Protein AF-A0A7U5YEP7-F1 (afdb_monomer_lite)

Sequence (106 aa):
MTARTQSRTPKYEMTKRDIARSIAREREVLAVEAVARALIEKGIEPQLPLKEFAKRFRNGDLMSVQTDANRGLLPIAKSKKGCNRRVDMIAYITGGVMNFFSLQQG

Foldseek 3Di:
DDDDPDPPPDPPDQDPVNVVVVVVVVVLVVLLVVQVVVCVVVVHDQWAFLQVCCVPPVVRPSVVSVVCVVVVVFQWDDDDPPDGTIGRNSVVVSVVVVVVVVVVVD

Secondary structure (DSSP, 8-state):
---------------HHHHHHHHHHHHHHHHHHHHHHHHHHTT--SEEEHHHHHHHHSTT-HHHHHHHHHHT-S-B----TTS--EEEHHHHHHHHHHHHHHHTT-

Structure (mmCIF, N/CA/C/O backbone):
data_AF-A0A7U5YEP7-F1
#
_entry.id   AF-A0A7U5YEP7-F1
#
loop_
_atom_site.group_PDB
_atom_site.id
_atom_site.type_symbol
_atom_site.label_atom_id
_atom_site.label_alt_id
_atom_site.label_comp_id
_atom_site.label_asym_id
_atom_site.label_entity_id
_atom_site.label_seq_id
_atom_site.pdbx_PDB_ins_code
_atom_site.Cartn_x
_atom_site.Cartn_y
_atom_site.Cartn_z
_atom_site.occupancy
_atom_site.B_iso_or_equiv
_atom_site.auth_seq_id
_atom_site.auth_comp_id
_atom_site.auth_asym_id
_atom_site.auth_atom_id
_atom_site.pdbx_PDB_model_num
ATOM 1 N N . MET A 1 1 ? 51.852 -40.418 -7.620 1.00 36.94 1 MET A N 1
ATOM 2 C CA . MET A 1 1 ? 51.099 -39.401 -8.389 1.00 36.94 1 MET A CA 1
ATOM 3 C C . MET A 1 1 ? 49.801 -39.120 -7.651 1.00 36.94 1 MET A C 1
ATOM 5 O O . MET A 1 1 ? 48.943 -39.988 -7.607 1.00 36.94 1 MET A O 1
ATOM 9 N N . THR A 1 2 ? 49.683 -37.973 -6.985 1.00 42.72 2 THR A N 1
ATOM 10 C CA . THR A 1 2 ? 48.470 -37.575 -6.256 1.00 42.72 2 THR A CA 1
ATOM 11 C C . THR A 1 2 ? 47.601 -36.721 -7.174 1.00 42.72 2 THR A C 1
ATOM 13 O O . THR A 1 2 ? 47.954 -35.594 -7.517 1.00 42.72 2 THR A O 1
ATOM 16 N N . ALA A 1 3 ? 46.474 -37.276 -7.617 1.00 48.66 3 ALA A N 1
ATOM 17 C CA . ALA A 1 3 ? 45.476 -36.531 -8.370 1.00 48.66 3 ALA A CA 1
ATOM 18 C C . ALA A 1 3 ? 44.860 -35.464 -7.450 1.00 48.66 3 ALA A C 1
ATOM 20 O O . ALA A 1 3 ? 44.118 -35.779 -6.523 1.00 48.66 3 ALA A O 1
ATOM 21 N N . ARG A 1 4 ? 45.201 -34.191 -7.683 1.00 47.84 4 ARG A N 1
ATOM 22 C CA . ARG A 1 4 ? 44.493 -33.050 -7.094 1.00 47.84 4 ARG A CA 1
ATOM 23 C C . ARG A 1 4 ? 43.091 -33.013 -7.691 1.00 47.84 4 ARG A C 1
ATOM 25 O O . ARG A 1 4 ? 42.910 -32.568 -8.822 1.00 47.84 4 ARG A O 1
ATOM 32 N N . THR A 1 5 ? 42.105 -33.456 -6.925 1.00 53.47 5 THR A N 1
ATOM 33 C CA . THR A 1 5 ? 40.693 -33.228 -7.224 1.00 53.47 5 THR A CA 1
ATOM 34 C C . THR A 1 5 ? 40.438 -31.726 -7.125 1.00 53.47 5 THR A C 1
ATOM 36 O O . THR A 1 5 ? 40.264 -31.183 -6.037 1.00 53.47 5 THR A O 1
ATOM 39 N N . GLN A 1 6 ? 40.489 -31.019 -8.256 1.00 58.25 6 GLN A N 1
ATOM 40 C CA . GLN A 1 6 ? 39.981 -29.653 -8.332 1.00 58.25 6 GLN A CA 1
ATOM 41 C C . GLN A 1 6 ? 38.487 -29.715 -8.009 1.00 58.25 6 GLN A C 1
ATOM 43 O O . GLN A 1 6 ? 37.708 -30.282 -8.779 1.00 58.25 6 GLN A O 1
ATOM 48 N N . SER A 1 7 ? 38.079 -29.172 -6.860 1.00 54.72 7 SER A N 1
ATOM 49 C CA . SER A 1 7 ? 36.666 -28.948 -6.589 1.00 54.72 7 SER A CA 1
ATOM 50 C C . SER A 1 7 ? 36.174 -27.924 -7.610 1.00 54.72 7 SER A C 1
ATOM 52 O O . SER A 1 7 ? 36.489 -26.738 -7.554 1.00 54.72 7 SER A O 1
ATOM 54 N N . ARG A 1 8 ? 35.441 -28.401 -8.618 1.00 58.84 8 ARG A N 1
ATOM 55 C CA . ARG A 1 8 ? 34.649 -27.548 -9.500 1.00 58.84 8 ARG A CA 1
ATOM 56 C C . ARG A 1 8 ? 33.589 -26.878 -8.631 1.00 58.84 8 ARG A C 1
ATOM 58 O O . ARG A 1 8 ? 32.515 -27.434 -8.432 1.00 58.84 8 ARG A O 1
ATOM 65 N N . THR A 1 9 ? 33.873 -25.692 -8.106 1.00 60.72 9 THR A N 1
ATOM 66 C CA . THR A 1 9 ? 32.801 -24.748 -7.804 1.00 60.72 9 THR A CA 1
ATOM 67 C C . THR A 1 9 ? 32.116 -24.449 -9.140 1.00 60.72 9 THR A C 1
ATOM 69 O O . THR A 1 9 ? 32.784 -23.987 -10.070 1.00 60.72 9 THR A O 1
ATOM 72 N N . PRO A 1 10 ? 30.827 -24.783 -9.323 1.00 59.62 10 PRO A N 1
ATOM 73 C CA . PRO A 1 10 ? 30.144 -24.424 -10.553 1.00 59.62 10 PRO A CA 1
ATOM 74 C C . PRO A 1 10 ? 30.155 -22.895 -10.661 1.00 59.62 10 PRO A C 1
ATOM 76 O O . PRO A 1 10 ? 29.677 -22.202 -9.763 1.00 59.62 10 PRO A O 1
ATOM 79 N N . LYS A 1 11 ? 30.735 -22.358 -11.743 1.00 61.50 11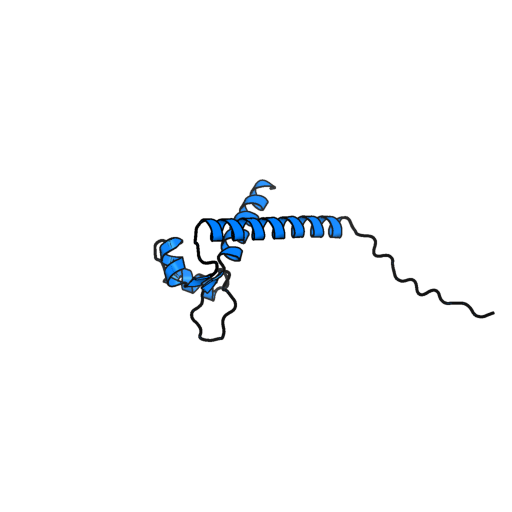 LYS A N 1
ATOM 80 C CA . LYS A 1 11 ? 30.529 -20.956 -12.119 1.00 61.50 11 LYS A CA 1
ATOM 81 C C . LYS A 1 11 ? 29.032 -20.808 -12.365 1.00 61.50 11 LYS A C 1
ATOM 83 O O . LYS A 1 11 ? 28.517 -21.381 -13.320 1.00 61.50 11 LYS A O 1
ATOM 88 N N . TYR A 1 12 ? 28.331 -20.110 -11.478 1.00 64.38 12 TYR A N 1
ATOM 89 C CA . TYR A 1 12 ? 26.928 -19.789 -11.694 1.00 64.38 12 TYR A CA 1
ATOM 90 C C . TYR A 1 12 ? 26.857 -18.815 -12.875 1.00 64.38 12 TYR A C 1
ATOM 92 O O . TYR A 1 12 ? 27.126 -17.624 -12.726 1.00 64.38 12 TYR A O 1
ATOM 100 N N . GLU A 1 13 ? 26.585 -19.332 -14.072 1.00 74.06 13 GLU A N 1
ATOM 101 C CA . GLU A 1 13 ? 26.289 -18.500 -15.232 1.00 74.06 13 GLU A CA 1
ATOM 102 C C . GLU A 1 13 ? 24.890 -17.920 -15.051 1.00 74.06 13 GLU A C 1
ATOM 104 O O . GLU A 1 13 ? 23.901 -18.643 -14.933 1.00 74.06 13 GLU A O 1
ATOM 109 N N . MET A 1 14 ? 24.821 -16.594 -14.972 1.00 77.38 14 MET A N 1
ATOM 110 C CA . MET A 1 14 ? 23.574 -15.877 -14.751 1.00 77.38 14 MET A CA 1
ATOM 111 C C . MET A 1 14 ? 22.646 -16.119 -15.945 1.00 77.38 14 MET A C 1
ATOM 113 O O . MET A 1 14 ? 22.935 -15.714 -17.072 1.00 77.38 14 MET A O 1
ATOM 117 N N . THR A 1 15 ? 21.535 -16.817 -15.716 1.00 83.19 15 THR A N 1
ATOM 118 C CA . THR A 1 15 ? 20.606 -17.146 -16.799 1.00 83.19 15 THR A CA 1
ATOM 119 C C . THR A 1 15 ? 19.801 -15.909 -17.210 1.00 83.19 15 THR A C 1
ATOM 121 O O . THR A 1 15 ? 19.630 -14.972 -16.429 1.00 83.19 15 THR A O 1
ATOM 124 N N . LYS A 1 16 ? 19.200 -15.914 -18.410 1.00 81.62 16 LYS A N 1
ATOM 125 C CA . LYS A 1 16 ? 18.256 -14.853 -18.832 1.00 81.62 16 LYS A CA 1
ATOM 126 C C . LYS A 1 16 ? 17.142 -14.611 -17.800 1.00 81.62 16 LYS A C 1
ATOM 128 O O . LYS A 1 16 ? 16.686 -13.483 -17.638 1.00 81.62 16 LYS A O 1
ATOM 133 N N . ARG A 1 17 ? 16.722 -15.663 -17.085 1.00 81.12 17 ARG A N 1
ATOM 134 C CA . ARG A 1 17 ? 15.717 -15.582 -16.015 1.00 81.12 17 ARG A CA 1
ATOM 135 C C . ARG A 1 17 ? 16.249 -14.866 -14.778 1.00 81.12 17 ARG A C 1
ATOM 137 O O . ARG A 1 17 ? 15.511 -14.095 -14.176 1.00 81.12 17 ARG A O 1
ATOM 144 N N . ASP A 1 18 ? 17.507 -15.097 -14.416 1.00 83.31 18 ASP A N 1
ATOM 145 C CA . ASP A 1 18 ? 18.141 -14.421 -13.282 1.00 83.31 18 ASP A CA 1
ATOM 146 C C . ASP A 1 18 ? 18.326 -12.925 -13.562 1.00 83.31 18 ASP A C 1
ATOM 148 O O . ASP A 1 18 ? 18.013 -12.104 -12.703 1.00 83.31 18 ASP A O 1
ATOM 152 N N . ILE A 1 19 ? 18.715 -12.566 -14.791 1.00 84.75 19 ILE A N 1
ATOM 153 C CA . ILE A 1 19 ? 18.808 -11.166 -15.236 1.00 84.75 19 ILE A CA 1
ATOM 154 C C . ILE A 1 19 ? 17.430 -10.494 -15.187 1.00 84.75 19 ILE A C 1
ATOM 156 O O . ILE A 1 19 ? 17.283 -9.427 -14.594 1.00 84.75 19 ILE A O 1
ATOM 160 N N . ALA A 1 20 ? 16.397 -11.133 -15.746 1.00 84.19 20 ALA A N 1
ATOM 161 C CA . ALA A 1 20 ? 15.034 -10.602 -15.709 1.00 84.19 20 ALA A CA 1
ATOM 162 C C . ALA A 1 20 ? 14.524 -10.414 -14.269 1.00 84.19 20 ALA A C 1
ATOM 164 O O . ALA A 1 20 ? 13.890 -9.405 -13.964 1.00 84.19 20 ALA A O 1
ATOM 165 N N . ARG A 1 21 ? 14.845 -11.351 -13.365 1.00 83.94 21 ARG A N 1
ATOM 166 C CA . ARG A 1 21 ? 14.512 -11.248 -11.938 1.00 83.94 21 ARG A CA 1
ATOM 167 C C . ARG A 1 21 ? 15.251 -10.091 -11.260 1.00 83.94 21 ARG A C 1
ATOM 169 O O . ARG A 1 21 ? 14.637 -9.396 -10.456 1.00 83.94 21 ARG A O 1
ATOM 176 N N . SER A 1 22 ? 16.528 -9.869 -11.583 1.00 87.00 22 SER A N 1
ATOM 177 C CA . SER A 1 22 ? 17.298 -8.727 -11.064 1.00 87.00 22 SER A CA 1
ATOM 178 C C . SER A 1 22 ? 16.666 -7.404 -11.480 1.00 87.00 22 SER A C 1
ATOM 180 O O . SER A 1 22 ? 16.358 -6.579 -10.628 1.00 87.00 22 SER A O 1
ATOM 182 N N . ILE A 1 23 ? 16.365 -7.250 -12.772 1.00 85.12 23 ILE A N 1
ATOM 183 C CA . ILE A 1 23 ? 15.739 -6.038 -13.315 1.00 85.12 23 ILE A CA 1
ATOM 184 C C . ILE A 1 23 ? 14.363 -5.800 -12.679 1.00 85.12 23 ILE A C 1
ATOM 186 O O . ILE A 1 23 ? 14.031 -4.673 -12.314 1.00 85.12 23 ILE A O 1
ATOM 190 N N . ALA A 1 24 ? 13.551 -6.849 -12.520 1.00 85.62 24 ALA A N 1
ATOM 191 C CA . ALA A 1 24 ? 12.253 -6.739 -11.856 1.00 85.62 24 ALA A CA 1
ATOM 192 C C . ALA A 1 24 ? 12.395 -6.269 -10.399 1.00 85.62 24 ALA A C 1
ATOM 194 O O . ALA A 1 24 ? 11.660 -5.384 -9.965 1.00 85.62 24 ALA A O 1
ATOM 195 N N . ARG A 1 25 ? 13.379 -6.806 -9.668 1.00 86.00 25 ARG A N 1
ATOM 196 C CA . ARG A 1 25 ? 13.670 -6.408 -8.288 1.00 86.00 25 ARG A CA 1
ATOM 197 C C . ARG A 1 25 ? 14.170 -4.966 -8.192 1.00 86.00 25 ARG A C 1
ATOM 199 O O . ARG A 1 25 ? 13.769 -4.249 -7.285 1.00 86.00 25 ARG A O 1
ATOM 206 N N . GLU A 1 26 ? 15.015 -4.523 -9.117 1.00 88.06 26 GLU A N 1
ATOM 207 C CA . GLU A 1 26 ? 15.480 -3.130 -9.173 1.00 88.06 26 GLU A CA 1
ATOM 208 C C . GLU A 1 26 ? 14.317 -2.159 -9.398 1.00 88.06 26 GLU A C 1
ATOM 210 O O . GLU A 1 26 ? 14.202 -1.156 -8.696 1.00 88.06 26 GLU A O 1
ATOM 215 N N . ARG A 1 27 ? 13.397 -2.490 -10.314 1.00 85.62 27 ARG A N 1
ATOM 216 C CA . ARG A 1 27 ? 12.167 -1.709 -10.528 1.00 85.62 27 ARG A CA 1
ATOM 217 C C . ARG A 1 27 ? 11.303 -1.643 -9.270 1.00 85.62 27 ARG A C 1
ATOM 219 O O . ARG A 1 27 ? 10.730 -0.597 -8.982 1.00 85.62 27 ARG A O 1
ATOM 226 N N . GLU A 1 28 ? 11.227 -2.737 -8.516 1.00 87.69 28 GLU A N 1
ATOM 227 C CA . GLU A 1 28 ? 10.511 -2.783 -7.241 1.00 87.69 28 GLU A CA 1
ATOM 228 C C . GLU A 1 28 ? 11.110 -1.863 -6.190 1.00 87.69 28 GLU A C 1
ATOM 230 O O . GLU A 1 28 ? 10.381 -1.072 -5.595 1.00 87.69 28 GLU A O 1
ATOM 235 N N . VAL A 1 29 ? 12.431 -1.889 -6.025 1.00 89.44 29 VAL A N 1
ATOM 236 C CA . VAL A 1 29 ? 13.125 -0.987 -5.101 1.00 89.44 29 VAL A CA 1
ATOM 237 C C . VAL A 1 29 ? 12.870 0.474 -5.474 1.00 89.44 29 VAL A C 1
ATOM 239 O O . VAL A 1 29 ? 12.486 1.262 -4.613 1.00 89.44 29 VAL A O 1
ATOM 242 N N . LEU A 1 30 ? 12.992 0.824 -6.758 1.00 89.94 30 LEU A N 1
ATOM 243 C CA . LEU A 1 30 ? 12.742 2.188 -7.231 1.00 89.94 30 LEU A CA 1
ATOM 244 C C . LEU A 1 30 ? 11.296 2.639 -6.979 1.00 89.94 30 LEU A C 1
ATOM 246 O O . LEU A 1 30 ? 11.071 3.776 -6.563 1.00 89.94 30 LEU A O 1
ATOM 250 N N . ALA A 1 31 ? 10.313 1.761 -7.197 1.00 89.12 31 ALA A N 1
ATOM 251 C CA . ALA A 1 31 ? 8.911 2.068 -6.928 1.00 89.12 31 ALA A CA 1
ATOM 252 C C . ALA A 1 31 ? 8.658 2.302 -5.431 1.00 89.12 31 ALA A C 1
ATOM 254 O O . ALA A 1 31 ? 8.031 3.295 -5.062 1.00 89.12 31 ALA A O 1
ATOM 255 N N . VAL A 1 32 ? 9.190 1.429 -4.569 1.00 91.12 32 VAL A N 1
ATOM 256 C CA . VAL A 1 32 ? 9.088 1.565 -3.108 1.00 91.12 32 VAL A CA 1
ATOM 257 C C . VAL A 1 32 ? 9.719 2.875 -2.636 1.00 91.12 32 VAL A C 1
ATOM 259 O O . VAL A 1 32 ? 9.105 3.606 -1.858 1.00 91.12 32 VAL A O 1
ATOM 262 N N . GLU A 1 33 ? 10.918 3.206 -3.120 1.00 91.12 33 GLU A N 1
ATOM 263 C CA . GLU A 1 33 ? 11.603 4.452 -2.770 1.00 91.12 33 GLU A CA 1
ATOM 264 C C . GLU A 1 33 ? 10.823 5.689 -3.221 1.00 91.12 33 GLU A C 1
ATOM 266 O O . GLU A 1 33 ? 10.685 6.643 -2.452 1.00 91.12 33 GLU A O 1
ATOM 271 N N . ALA A 1 34 ? 10.278 5.674 -4.439 1.00 91.31 34 ALA A N 1
ATOM 272 C CA . ALA A 1 34 ? 9.471 6.772 -4.958 1.00 91.31 34 ALA A CA 1
ATOM 273 C C . ALA A 1 34 ? 8.196 6.985 -4.127 1.00 91.31 34 ALA A C 1
ATOM 275 O O . ALA A 1 34 ? 7.883 8.118 -3.760 1.00 91.31 34 ALA A O 1
ATOM 276 N N . VAL A 1 35 ? 7.493 5.904 -3.767 1.00 91.56 35 VAL A N 1
ATOM 277 C CA . VAL A 1 35 ? 6.314 5.976 -2.891 1.00 91.56 35 VAL A CA 1
ATOM 278 C C . VAL A 1 35 ? 6.696 6.504 -1.510 1.00 91.56 35 VAL A C 1
ATOM 280 O O . VAL A 1 35 ? 6.023 7.393 -0.992 1.00 91.56 35 VAL A O 1
ATOM 283 N N . ALA A 1 36 ? 7.780 6.001 -0.915 1.00 91.25 36 ALA A N 1
ATOM 284 C CA . ALA A 1 36 ? 8.229 6.446 0.401 1.00 91.25 36 ALA A CA 1
ATOM 285 C C . ALA A 1 36 ? 8.550 7.949 0.417 1.00 91.25 36 ALA A C 1
ATOM 287 O O . ALA A 1 36 ? 8.096 8.661 1.314 1.00 91.25 36 ALA A O 1
ATOM 288 N N . ARG A 1 37 ? 9.265 8.453 -0.600 1.00 91.88 37 ARG A N 1
ATOM 289 C CA . ARG A 1 37 ? 9.547 9.891 -0.749 1.00 91.88 37 ARG A CA 1
ATOM 290 C C . ARG A 1 37 ? 8.266 10.706 -0.897 1.00 91.88 37 ARG A C 1
ATOM 292 O O . ARG A 1 37 ? 8.082 11.671 -0.161 1.00 91.88 37 ARG A O 1
ATOM 299 N N . ALA A 1 38 ? 7.348 10.277 -1.763 1.00 90.75 38 ALA A N 1
ATOM 300 C CA . ALA A 1 38 ? 6.078 10.970 -1.972 1.00 90.75 38 ALA A CA 1
A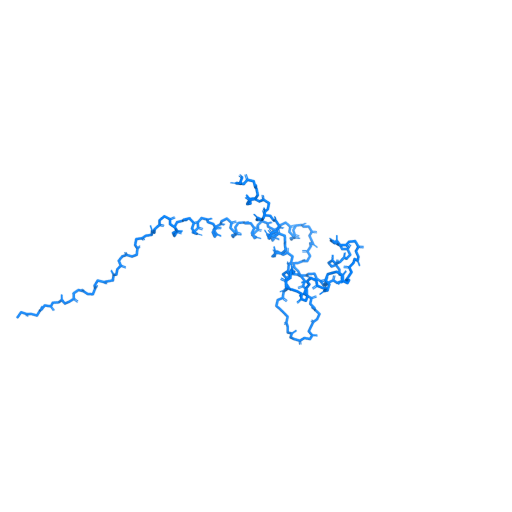TOM 301 C C . ALA A 1 38 ? 5.227 11.041 -0.690 1.00 90.75 38 ALA A C 1
ATOM 303 O O . ALA A 1 38 ? 4.601 12.064 -0.416 1.00 90.75 38 ALA A O 1
ATOM 304 N N . LEU A 1 39 ? 5.216 9.979 0.123 1.00 90.12 39 LEU A N 1
ATOM 305 C CA . LEU A 1 39 ? 4.521 9.977 1.412 1.00 90.12 39 LEU A CA 1
ATOM 306 C C . LEU A 1 39 ? 5.135 10.984 2.393 1.00 90.12 39 LEU A C 1
ATOM 308 O O . LEU A 1 39 ? 4.390 11.730 3.028 1.00 90.12 39 LEU A O 1
ATOM 312 N N . ILE A 1 40 ? 6.469 11.042 2.475 1.00 90.19 40 ILE A N 1
ATOM 313 C CA . ILE A 1 40 ? 7.194 11.999 3.326 1.00 90.19 40 ILE A CA 1
ATOM 314 C C . ILE A 1 40 ? 6.888 13.438 2.896 1.00 90.19 40 ILE A C 1
ATOM 316 O O . ILE A 1 40 ? 6.498 14.253 3.728 1.00 90.19 40 ILE A O 1
ATOM 320 N N . GLU A 1 41 ? 6.995 13.741 1.601 1.00 91.94 41 GLU A N 1
ATOM 321 C CA . GLU A 1 41 ? 6.731 15.078 1.049 1.00 91.94 41 GLU A CA 1
ATOM 322 C C . GLU A 1 41 ? 5.291 15.547 1.290 1.00 91.94 41 GLU A C 1
ATOM 324 O O . GLU A 1 41 ? 5.039 16.735 1.489 1.00 91.94 41 GLU A O 1
ATOM 329 N N . LYS A 1 42 ? 4.328 14.619 1.289 1.00 88.56 42 LYS A N 1
ATOM 330 C CA . LYS A 1 42 ? 2.909 14.909 1.538 1.00 88.56 42 LYS A CA 1
ATOM 331 C C . LYS A 1 42 ? 2.523 14.855 3.018 1.00 88.56 42 LYS A C 1
ATOM 333 O O . LYS A 1 42 ? 1.355 15.080 3.331 1.00 88.56 42 LYS A O 1
ATOM 338 N N . GLY A 1 43 ? 3.457 14.541 3.918 1.00 86.56 43 GLY A N 1
ATOM 339 C CA . GLY A 1 43 ? 3.180 14.383 5.348 1.00 86.56 43 GLY A CA 1
ATOM 340 C C . GLY A 1 43 ? 2.199 13.246 5.656 1.00 86.56 43 GLY A C 1
ATOM 341 O O . GLY A 1 43 ? 1.440 13.319 6.622 1.00 86.56 43 GLY A O 1
ATOM 342 N N . ILE A 1 44 ? 2.157 12.209 4.814 1.00 85.19 44 ILE A N 1
ATOM 343 C CA . ILE A 1 44 ? 1.293 11.045 5.017 1.00 85.19 44 ILE A CA 1
ATOM 344 C C . ILE A 1 44 ? 2.045 10.023 5.864 1.00 85.19 44 ILE A C 1
ATOM 346 O O . ILE A 1 44 ? 3.162 9.622 5.542 1.00 85.19 44 ILE A O 1
ATOM 350 N N . GLU A 1 45 ? 1.408 9.561 6.938 1.00 88.44 45 GLU A N 1
ATOM 351 C CA . GLU A 1 45 ? 1.986 8.528 7.790 1.00 88.44 45 GLU A CA 1
ATOM 352 C C . GLU A 1 45 ? 2.187 7.214 7.011 1.00 88.44 45 GLU A C 1
ATOM 354 O O . GLU A 1 45 ? 1.253 6.733 6.359 1.00 88.44 45 GLU A O 1
ATOM 359 N N . PRO A 1 46 ? 3.365 6.572 7.119 1.00 88.81 46 PRO A N 1
ATOM 360 C CA . PRO A 1 46 ? 3.641 5.309 6.434 1.00 88.81 46 PRO A CA 1
ATOM 361 C C . PRO A 1 46 ? 2.800 4.144 6.976 1.00 88.81 46 PRO A C 1
ATOM 363 O O . PRO A 1 46 ? 2.671 3.115 6.317 1.00 88.81 46 PRO A O 1
ATOM 366 N N . GLN A 1 47 ? 2.210 4.293 8.167 1.00 91.81 47 GLN A N 1
ATOM 367 C CA . GLN A 1 47 ? 1.320 3.308 8.772 1.00 91.81 47 GLN A CA 1
ATOM 368 C C . GLN A 1 47 ? 0.045 3.980 9.272 1.00 91.81 47 GLN A C 1
ATOM 370 O O . GLN A 1 47 ? 0.095 4.746 10.230 1.00 91.81 47 GLN A O 1
ATOM 375 N N . LEU A 1 48 ? -1.103 3.636 8.691 1.00 91.88 48 LEU A N 1
ATOM 376 C CA . LEU A 1 48 ? -2.391 4.232 9.056 1.00 91.88 48 LEU A CA 1
ATOM 377 C C . LEU A 1 48 ? -3.268 3.253 9.849 1.00 91.88 48 LEU A C 1
ATOM 379 O O . LEU A 1 48 ? -3.455 2.115 9.417 1.00 91.88 48 LEU A O 1
ATOM 383 N N . PRO A 1 49 ? -3.875 3.658 10.980 1.00 92.56 49 PRO A N 1
ATOM 384 C CA . PRO A 1 49 ? -4.912 2.862 11.637 1.00 92.56 49 PRO A CA 1
ATOM 385 C C . PRO A 1 49 ? -6.076 2.557 10.686 1.00 92.56 49 PRO A C 1
ATOM 387 O O . PRO A 1 49 ? -6.462 3.421 9.900 1.00 92.56 49 PRO A O 1
ATOM 390 N N . LEU A 1 50 ? -6.706 1.380 10.814 1.00 92.62 50 LEU A N 1
ATOM 391 C CA . LEU A 1 50 ? -7.831 0.983 9.943 1.00 92.62 50 LEU A CA 1
ATOM 392 C C . LEU A 1 50 ? -8.949 2.040 9.872 1.00 92.62 50 LEU A C 1
ATOM 394 O O . LEU A 1 50 ? -9.515 2.272 8.810 1.00 92.62 50 LEU A O 1
ATOM 398 N N . LYS A 1 51 ? -9.237 2.715 10.994 1.00 92.88 51 LYS A N 1
ATOM 399 C CA . LYS A 1 51 ? -10.243 3.785 11.068 1.00 92.88 51 LYS A CA 1
ATOM 400 C C . LYS A 1 51 ? -9.882 4.996 10.207 1.00 92.88 51 LYS A C 1
ATOM 402 O O . L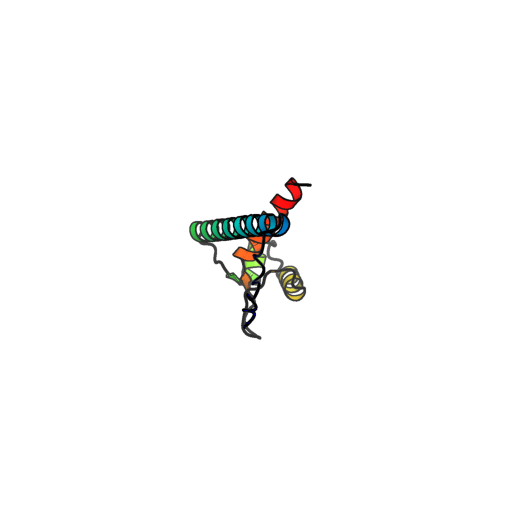YS A 1 51 ? -10.736 5.510 9.493 1.00 92.88 51 LYS A O 1
ATOM 407 N N . GLU A 1 52 ? -8.632 5.444 10.265 1.00 93.12 52 GLU A N 1
ATOM 408 C CA . GLU A 1 52 ? -8.165 6.586 9.470 1.00 93.12 52 GLU A CA 1
ATOM 409 C C . GLU A 1 52 ? -7.997 6.211 7.998 1.00 93.12 52 GLU A C 1
ATOM 411 O O . GLU A 1 52 ? -8.349 6.991 7.116 1.00 93.12 52 GLU A O 1
ATOM 416 N N . PHE A 1 53 ? -7.560 4.981 7.721 1.00 94.06 53 PHE A N 1
ATOM 417 C CA . PHE A 1 53 ? -7.538 4.443 6.366 1.00 94.06 53 PHE A CA 1
ATOM 418 C C . PHE A 1 53 ? -8.943 4.424 5.744 1.00 94.06 53 PHE A C 1
ATOM 420 O O . PHE A 1 53 ? -9.126 4.913 4.631 1.00 94.06 53 PHE A O 1
ATOM 427 N N . ALA A 1 54 ? -9.949 3.933 6.475 1.00 94.44 54 ALA A N 1
ATOM 428 C CA . ALA A 1 54 ? -11.328 3.891 5.998 1.00 94.44 54 ALA A CA 1
ATOM 429 C C . ALA A 1 54 ? -11.848 5.286 5.632 1.00 94.44 54 ALA A C 1
ATOM 431 O O . ALA A 1 54 ? -12.374 5.481 4.537 1.00 94.44 54 ALA A O 1
ATOM 432 N N . LYS A 1 55 ? -11.634 6.275 6.510 1.00 94.31 55 LYS A N 1
ATOM 433 C CA . LYS A 1 55 ? -12.017 7.671 6.254 1.00 94.31 55 LYS A CA 1
ATOM 434 C C . LYS A 1 55 ? -11.379 8.232 4.984 1.00 94.31 55 LYS A C 1
ATOM 436 O O . LYS A 1 55 ? -12.065 8.888 4.213 1.00 94.31 55 LYS A O 1
ATOM 441 N N . ARG A 1 56 ? -10.082 7.983 4.774 1.00 91.19 56 ARG A N 1
ATOM 442 C CA . ARG A 1 56 ? -9.321 8.579 3.664 1.00 91.19 56 ARG A CA 1
ATOM 443 C C . ARG A 1 56 ? -9.518 7.869 2.322 1.00 91.19 56 ARG A C 1
ATOM 445 O O . ARG A 1 56 ? -9.505 8.535 1.297 1.00 91.19 56 ARG A O 1
ATOM 452 N N . PHE A 1 57 ? -9.676 6.543 2.313 1.00 90.31 57 PHE A N 1
ATOM 453 C CA . PHE A 1 57 ? -9.575 5.729 1.086 1.00 90.31 57 PHE A CA 1
ATOM 454 C C . PHE A 1 57 ? -10.804 4.861 0.780 1.00 90.31 57 PHE A C 1
ATOM 456 O O . PHE A 1 57 ? -10.837 4.188 -0.253 1.00 90.31 57 PHE A O 1
ATOM 463 N N . ARG A 1 58 ? -11.789 4.816 1.685 1.00 91.62 58 ARG A N 1
ATOM 464 C CA . ARG A 1 58 ? -12.989 3.966 1.572 1.00 91.62 58 ARG A CA 1
ATOM 465 C C . ARG A 1 58 ? -14.264 4.696 2.007 1.00 91.62 58 ARG A C 1
ATOM 467 O O . ARG A 1 58 ? -15.195 4.063 2.486 1.00 91.62 58 ARG A O 1
ATOM 474 N N . ASN A 1 59 ? -14.304 6.025 1.883 1.00 92.69 59 ASN A N 1
ATOM 475 C CA . ASN A 1 59 ? -15.465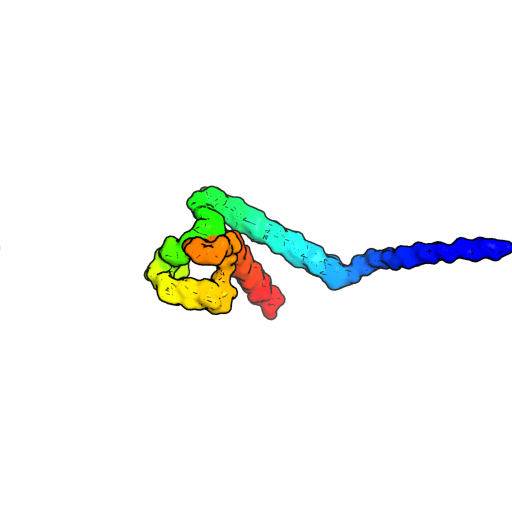 6.856 2.238 1.00 92.69 59 ASN A CA 1
ATOM 476 C C . ASN A 1 59 ? -15.992 6.632 3.672 1.00 92.69 59 ASN A C 1
ATOM 478 O O . ASN A 1 59 ? -17.178 6.792 3.942 1.00 92.69 59 ASN A O 1
ATOM 482 N N . GLY A 1 60 ? -15.115 6.244 4.602 1.00 92.56 60 GLY A N 1
ATOM 483 C CA . GLY A 1 60 ? -15.476 5.957 5.991 1.00 92.56 60 GLY A CA 1
ATOM 484 C C . GLY A 1 60 ? -15.962 4.531 6.269 1.00 92.56 60 GLY A C 1
ATOM 485 O O . GLY A 1 60 ? -16.247 4.238 7.430 1.00 92.56 60 GLY A O 1
ATOM 486 N N . ASP A 1 61 ? -16.008 3.632 5.280 1.00 95.06 61 ASP A N 1
ATOM 487 C CA . ASP A 1 61 ? -16.443 2.243 5.479 1.00 95.06 61 ASP A CA 1
ATOM 488 C C . ASP A 1 61 ? -15.396 1.412 6.239 1.00 95.06 61 ASP A C 1
ATOM 490 O O . ASP A 1 61 ? -14.508 0.761 5.680 1.00 95.06 61 ASP A O 1
ATOM 494 N N . LEU A 1 62 ? -15.501 1.447 7.567 1.00 94.00 62 LEU A N 1
ATOM 495 C CA . LEU A 1 62 ? -14.633 0.691 8.459 1.00 94.00 62 LEU A CA 1
ATOM 496 C C . LEU A 1 62 ? -14.905 -0.81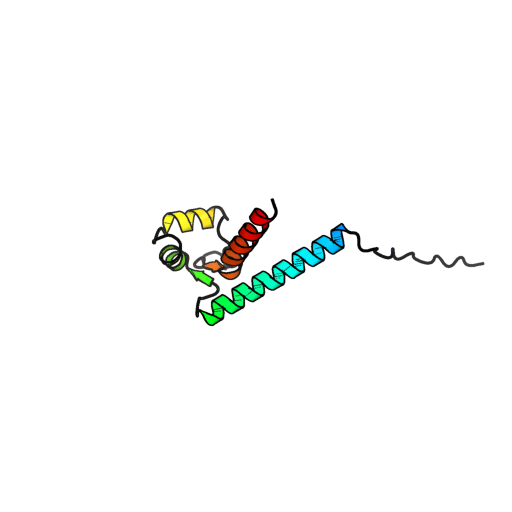9 8.404 1.00 94.00 62 LEU A C 1
ATOM 498 O O . LEU A 1 62 ? -13.974 -1.602 8.599 1.00 94.00 62 LEU A O 1
ATOM 502 N N . MET A 1 63 ? -16.145 -1.237 8.142 1.00 93.81 63 MET A N 1
ATOM 503 C CA . MET A 1 63 ? -16.522 -2.653 8.152 1.00 93.81 63 MET A CA 1
ATOM 504 C C . MET A 1 63 ? -15.900 -3.396 6.971 1.00 93.81 63 MET A C 1
ATOM 506 O O . MET A 1 63 ? -15.333 -4.478 7.158 1.00 93.81 63 MET A O 1
ATOM 510 N N . SER A 1 64 ? -15.916 -2.793 5.778 1.00 94.19 64 SER A N 1
ATOM 511 C CA . SER A 1 64 ? -15.207 -3.340 4.618 1.00 94.19 64 SER A CA 1
ATOM 512 C C . SER A 1 64 ? -13.704 -3.413 4.877 1.00 94.19 64 SER A C 1
ATOM 514 O O . SER A 1 64 ? -13.099 -4.459 4.664 1.00 94.19 64 SER A O 1
ATOM 516 N N . VAL A 1 65 ? -13.094 -2.351 5.418 1.00 93.69 65 VAL A N 1
ATOM 517 C CA . VAL A 1 65 ? -11.648 -2.328 5.709 1.00 93.69 65 VAL A CA 1
ATOM 518 C C . VAL A 1 65 ? -11.247 -3.411 6.711 1.00 93.69 65 VAL A C 1
ATOM 520 O O . VAL A 1 65 ? -10.226 -4.074 6.538 1.00 93.69 65 VAL A O 1
ATOM 523 N N . GLN A 1 66 ? -12.040 -3.622 7.763 1.00 92.75 66 GLN A N 1
ATOM 524 C CA . GLN A 1 66 ? -11.789 -4.696 8.725 1.00 92.75 66 GLN A CA 1
ATOM 525 C C . GLN A 1 66 ? -11.933 -6.079 8.085 1.00 92.75 66 GLN A C 1
ATOM 527 O O . GLN A 1 66 ? -11.128 -6.968 8.367 1.00 92.75 66 GLN A O 1
ATOM 532 N N . THR A 1 67 ? -12.926 -6.252 7.213 1.00 93.50 67 THR A N 1
ATOM 533 C CA . THR A 1 67 ? -13.147 -7.500 6.475 1.00 93.50 67 THR A CA 1
ATOM 534 C C . THR A 1 67 ? -11.965 -7.807 5.560 1.00 93.50 67 THR A C 1
ATOM 536 O O . THR A 1 67 ? -11.419 -8.908 5.626 1.00 93.50 67 THR A O 1
ATOM 539 N N . ASP A 1 68 ? -11.497 -6.827 4.791 1.00 92.75 68 ASP A N 1
ATOM 540 C CA . ASP A 1 68 ? -10.341 -6.972 3.904 1.00 92.75 68 ASP A CA 1
ATOM 541 C C . ASP A 1 68 ? -9.056 -7.250 4.692 1.00 92.75 68 ASP A C 1
ATOM 543 O O . ASP A 1 68 ? -8.279 -8.137 4.336 1.00 92.75 68 ASP A O 1
ATOM 547 N N . ALA A 1 69 ? -8.859 -6.568 5.825 1.00 91.12 69 ALA A N 1
ATOM 548 C CA . ALA A 1 69 ? -7.739 -6.825 6.725 1.00 91.12 69 ALA A CA 1
ATOM 549 C C . ALA A 1 69 ? -7.780 -8.238 7.334 1.00 91.12 69 ALA A C 1
ATOM 551 O O . ALA A 1 69 ? -6.732 -8.849 7.528 1.00 91.12 69 ALA A O 1
ATOM 552 N N . ASN A 1 70 ? -8.966 -8.770 7.652 1.00 90.12 70 ASN A N 1
ATOM 553 C CA . ASN A 1 70 ? -9.133 -10.145 8.142 1.00 90.12 70 ASN A CA 1
ATOM 554 C C . ASN A 1 70 ? -8.879 -11.184 7.044 1.00 90.12 70 ASN A C 1
ATOM 556 O O . ASN A 1 70 ? -8.339 -12.249 7.326 1.00 90.12 70 ASN A O 1
ATOM 560 N N . ARG A 1 71 ? -9.260 -10.872 5.802 1.00 91.62 71 ARG A N 1
ATOM 561 C CA . ARG A 1 71 ? -9.058 -11.734 4.630 1.00 91.62 71 ARG A CA 1
ATOM 562 C C . ARG A 1 71 ? -7.627 -11.698 4.084 1.00 91.62 71 ARG A C 1
ATOM 564 O O . ARG A 1 71 ? -7.318 -12.459 3.177 1.00 91.62 71 ARG A O 1
ATOM 571 N N . GLY A 1 72 ? -6.764 -10.828 4.614 1.00 89.44 72 GLY A N 1
ATOM 572 C CA . GLY A 1 72 ? -5.394 -10.651 4.124 1.00 89.44 72 GLY A CA 1
ATOM 573 C C . GLY A 1 72 ? -5.303 -9.871 2.808 1.00 89.44 72 GLY A C 1
ATOM 574 O O . GLY A 1 72 ? -4.288 -9.948 2.127 1.00 89.44 72 GLY A O 1
ATOM 575 N N . LEU A 1 73 ? -6.351 -9.121 2.452 1.00 90.06 73 LEU A N 1
ATOM 576 C CA . LEU A 1 73 ? -6.419 -8.306 1.233 1.00 90.06 73 LEU A CA 1
ATOM 577 C C . LEU A 1 73 ? -5.816 -6.907 1.414 1.00 90.06 73 LEU A C 1
ATOM 579 O O . LEU A 1 73 ? -5.617 -6.187 0.439 1.00 90.06 73 LEU A O 1
ATOM 583 N N . LEU A 1 74 ? -5.523 -6.514 2.656 1.00 91.94 74 LEU A N 1
ATOM 584 C CA . LEU A 1 74 ? -4.795 -5.287 2.966 1.00 91.94 74 LEU A CA 1
ATOM 585 C C . LEU A 1 74 ? -3.404 -5.622 3.507 1.00 91.94 74 LEU A C 1
ATOM 587 O O . LEU A 1 74 ? -3.284 -6.505 4.362 1.00 91.94 74 LEU A O 1
ATOM 591 N N . PRO A 1 75 ? -2.358 -4.897 3.077 1.00 92.69 75 PRO A N 1
ATOM 592 C CA . PRO A 1 75 ? -1.034 -5.046 3.653 1.00 92.69 75 PRO A CA 1
ATOM 593 C C . PRO A 1 75 ? -1.044 -4.456 5.064 1.00 92.69 75 PRO A C 1
ATOM 595 O O . PRO A 1 75 ? -1.046 -3.241 5.258 1.00 92.69 75 PRO A O 1
ATOM 598 N N . ILE A 1 76 ? -1.105 -5.326 6.068 1.00 92.81 76 ILE A N 1
ATOM 599 C CA . ILE A 1 76 ? -1.092 -4.929 7.475 1.00 92.81 76 ILE A CA 1
ATOM 600 C C . ILE A 1 76 ? 0.353 -4.904 7.972 1.00 92.81 76 ILE A C 1
ATOM 602 O O . ILE A 1 76 ? 1.072 -5.900 7.874 1.00 92.81 76 ILE A O 1
ATOM 606 N N . ALA A 1 77 ? 0.767 -3.772 8.541 1.00 89.38 77 ALA A N 1
ATOM 607 C CA . ALA A 1 77 ? 2.058 -3.645 9.198 1.00 89.38 77 ALA A CA 1
ATOM 608 C C . ALA A 1 77 ? 2.158 -4.663 10.344 1.00 89.38 77 ALA A C 1
ATOM 610 O O . ALA A 1 77 ? 1.205 -4.862 11.105 1.00 89.38 77 ALA A O 1
ATOM 611 N N . LYS A 1 78 ? 3.317 -5.317 10.485 1.00 80.12 78 LYS A N 1
ATOM 612 C CA . LYS A 1 78 ? 3.536 -6.320 11.536 1.00 80.12 78 LYS A CA 1
ATOM 613 C C . LYS A 1 78 ? 3.305 -5.685 12.910 1.00 80.12 78 LYS A C 1
ATOM 615 O O . LYS A 1 78 ? 4.084 -4.842 13.344 1.00 80.12 78 LYS A O 1
ATOM 620 N N . SER A 1 79 ? 2.261 -6.118 13.612 1.00 71.31 79 SER A N 1
ATOM 621 C CA . SER A 1 79 ? 1.984 -5.702 14.988 1.00 71.31 79 SER A CA 1
ATOM 622 C C . SER A 1 79 ? 1.979 -6.904 15.925 1.00 71.31 79 SER A C 1
ATOM 624 O O . SER A 1 79 ? 1.675 -8.029 15.523 1.00 71.31 79 SER A O 1
ATOM 626 N N . LYS A 1 80 ? 2.273 -6.669 17.209 1.00 68.75 80 LYS A N 1
ATOM 627 C CA . LYS A 1 80 ? 2.054 -7.682 18.249 1.00 68.75 80 LYS A CA 1
ATOM 628 C C . LYS A 1 80 ? 0.568 -8.067 18.289 1.00 68.75 80 LYS A C 1
ATOM 630 O O . LYS A 1 80 ? -0.309 -7.239 18.020 1.00 68.75 80 LYS A O 1
ATOM 635 N N . LYS A 1 81 ? 0.297 -9.338 18.600 1.00 57.69 81 LYS A N 1
ATOM 636 C CA . LYS A 1 81 ? -1.058 -9.895 18.741 1.00 57.69 81 LYS A CA 1
ATOM 637 C C . LYS A 1 81 ? -1.835 -9.042 19.759 1.00 57.69 81 LYS A C 1
ATOM 639 O O . LYS A 1 81 ? -1.358 -8.861 20.873 1.00 57.69 81 LYS A O 1
ATOM 644 N N . GLY A 1 82 ? -2.983 -8.489 19.363 1.00 58.25 82 GLY A N 1
ATOM 645 C CA . GLY A 1 82 ? -3.805 -7.615 20.216 1.00 58.25 82 GLY A CA 1
ATOM 646 C C . GLY A 1 82 ? -3.549 -6.106 20.083 1.00 58.25 82 GLY A C 1
ATOM 647 O O . GLY A 1 82 ? -4.288 -5.326 20.672 1.00 58.25 82 GLY A O 1
ATOM 648 N N . CYS A 1 83 ? -2.563 -5.662 19.294 1.00 62.19 83 CYS A N 1
ATOM 649 C CA . CYS A 1 83 ? -2.400 -4.240 18.976 1.00 62.19 83 CYS A CA 1
ATOM 650 C C . CYS A 1 83 ? -3.332 -3.788 17.837 1.00 62.19 83 CYS A C 1
ATOM 652 O O . CYS A 1 83 ? -3.676 -4.569 16.947 1.00 62.19 83 CYS A O 1
ATOM 654 N N . ASN A 1 84 ? -3.693 -2.498 17.846 1.00 78.94 84 ASN A N 1
ATOM 655 C CA . ASN A 1 84 ? -4.448 -1.850 16.771 1.00 78.94 84 ASN A CA 1
ATOM 656 C C . ASN A 1 84 ? -3.757 -2.076 15.421 1.00 7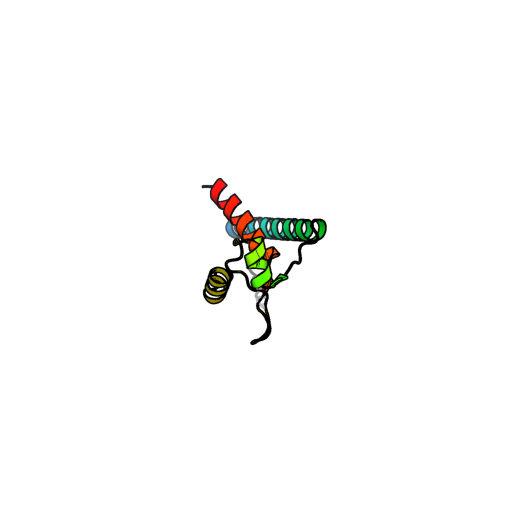8.94 84 ASN A C 1
ATOM 658 O O . ASN A 1 84 ? -2.644 -1.595 15.205 1.00 78.94 84 ASN A O 1
ATOM 662 N N . ARG A 1 85 ? -4.433 -2.793 14.516 1.00 87.75 85 ARG A N 1
ATOM 663 C CA . ARG A 1 85 ? -3.923 -3.070 13.171 1.00 87.75 85 ARG A CA 1
ATOM 664 C C . ARG A 1 85 ? -3.766 -1.771 12.389 1.00 87.75 85 ARG A C 1
ATOM 666 O O . ARG A 1 85 ? -4.628 -0.888 12.448 1.00 87.75 85 ARG A O 1
ATOM 673 N N . ARG A 1 86 ? -2.668 -1.678 11.644 1.00 92.06 86 ARG A N 1
ATOM 674 C CA . ARG A 1 86 ? -2.345 -0.534 10.791 1.00 92.06 86 ARG A CA 1
ATOM 675 C C . ARG A 1 86 ? -2.049 -1.021 9.382 1.00 92.06 86 ARG A C 1
ATOM 677 O O . ARG A 1 86 ? -1.396 -2.047 9.223 1.00 92.06 86 ARG A O 1
ATOM 684 N N . VAL A 1 87 ? -2.541 -0.300 8.386 1.00 93.25 87 VAL A N 1
ATOM 685 C CA . VAL A 1 87 ? -2.219 -0.533 6.979 1.00 93.25 87 VAL A CA 1
ATOM 686 C C . VAL A 1 87 ? -0.836 0.041 6.706 1.00 93.25 87 VAL A C 1
ATOM 688 O O . VAL A 1 87 ? -0.571 1.187 7.069 1.00 93.25 87 VAL A O 1
ATOM 691 N N . ASP A 1 88 ? 0.030 -0.751 6.086 1.00 94.19 88 ASP A N 1
ATOM 692 C CA . ASP A 1 88 ? 1.296 -0.288 5.527 1.00 94.19 88 ASP A CA 1
ATOM 693 C C . ASP A 1 88 ? 1.010 0.449 4.212 1.00 94.19 88 ASP A C 1
ATOM 695 O O . ASP A 1 88 ? 0.626 -0.152 3.205 1.00 94.19 88 ASP A O 1
ATOM 699 N N . MET A 1 89 ? 1.147 1.774 4.240 1.00 94.12 89 MET A N 1
ATOM 700 C CA . MET A 1 89 ? 0.798 2.630 3.108 1.00 94.12 89 MET A CA 1
ATOM 701 C C . MET A 1 89 ? 1.806 2.534 1.970 1.00 94.12 89 MET A C 1
ATOM 703 O O . MET A 1 89 ? 1.419 2.696 0.812 1.00 94.12 89 MET A O 1
ATOM 707 N N . ILE A 1 90 ? 3.068 2.228 2.279 1.00 93.44 90 ILE A N 1
ATOM 708 C CA . ILE A 1 90 ? 4.095 2.017 1.260 1.00 93.44 90 ILE A CA 1
ATOM 709 C C . ILE A 1 90 ? 3.732 0.764 0.470 1.00 93.44 90 ILE A C 1
ATOM 711 O O . ILE A 1 90 ? 3.624 0.825 -0.754 1.00 93.44 90 ILE A O 1
ATOM 715 N N . ALA A 1 91 ? 3.458 -0.345 1.159 1.00 92.81 91 ALA A N 1
ATOM 716 C CA . ALA A 1 91 ? 3.054 -1.590 0.513 1.00 92.81 91 ALA A CA 1
ATOM 717 C C . ALA A 1 91 ? 1.728 -1.442 -0.255 1.00 92.81 91 ALA A C 1
ATOM 719 O O . ALA A 1 91 ? 1.611 -1.921 -1.383 1.00 92.81 91 ALA A O 1
ATOM 720 N N . TYR A 1 92 ? 0.744 -0.741 0.320 1.00 93.75 92 TYR A N 1
ATOM 721 C CA . TYR A 1 92 ? -0.558 -0.521 -0.314 1.00 93.75 92 TYR A CA 1
ATOM 722 C C . TYR A 1 92 ? -0.444 0.254 -1.634 1.00 93.75 92 TYR A C 1
ATOM 724 O O . TYR A 1 92 ? -0.967 -0.186 -2.658 1.00 93.75 92 TYR A O 1
ATOM 732 N N . ILE A 1 93 ? 0.260 1.391 -1.632 1.00 91.81 93 ILE A N 1
ATOM 733 C CA . ILE A 1 93 ? 0.389 2.238 -2.825 1.00 91.81 93 ILE A CA 1
ATOM 734 C C . ILE A 1 93 ? 1.308 1.578 -3.853 1.00 91.81 93 ILE A C 1
ATOM 736 O O . ILE A 1 93 ? 0.965 1.544 -5.033 1.00 91.81 93 ILE A O 1
ATOM 740 N N . THR A 1 94 ? 2.433 1.003 -3.417 1.00 91.69 94 THR A N 1
ATOM 741 C CA . THR A 1 94 ? 3.370 0.324 -4.325 1.00 91.69 94 THR A CA 1
ATOM 742 C C . THR A 1 94 ? 2.687 -0.838 -5.045 1.00 91.69 94 THR A C 1
ATOM 744 O O . THR A 1 94 ? 2.847 -0.974 -6.254 1.00 91.69 94 THR A O 1
ATOM 747 N N . GLY A 1 95 ? 1.860 -1.628 -4.347 1.00 88.94 95 GLY A N 1
ATOM 748 C CA . GLY A 1 95 ? 1.070 -2.692 -4.974 1.00 88.94 95 GLY A CA 1
ATOM 749 C C . GLY A 1 95 ? 0.128 -2.167 -6.063 1.00 88.94 95 GLY A C 1
ATOM 750 O O . GLY A 1 95 ? 0.041 -2.753 -7.140 1.00 88.94 95 GLY A O 1
ATOM 751 N N . GLY A 1 96 ? -0.523 -1.023 -5.826 1.00 87.56 96 GLY A N 1
ATOM 752 C CA . GLY A 1 96 ? -1.350 -0.354 -6.835 1.00 87.56 96 GLY A CA 1
ATOM 753 C C . GLY A 1 96 ? -0.551 0.117 -8.055 1.00 87.56 96 GLY A C 1
ATOM 754 O O . GLY A 1 96 ? -0.951 -0.143 -9.187 1.00 87.56 96 GLY A O 1
ATOM 755 N N . VAL A 1 97 ? 0.601 0.757 -7.830 1.00 87.25 97 VAL A N 1
ATOM 756 C CA . VAL A 1 97 ? 1.500 1.238 -8.894 1.00 87.25 97 VAL A CA 1
ATOM 757 C C . VAL A 1 97 ? 2.019 0.077 -9.745 1.00 87.25 97 VAL A C 1
ATOM 759 O O . VAL A 1 97 ? 1.987 0.140 -10.972 1.00 87.25 97 VAL A O 1
ATOM 762 N N . MET A 1 98 ? 2.441 -1.013 -9.108 1.00 87.19 98 MET A N 1
ATOM 763 C CA . MET A 1 98 ? 2.928 -2.200 -9.810 1.00 87.19 98 MET A CA 1
ATOM 764 C C . MET A 1 98 ? 1.845 -2.879 -10.643 1.00 87.19 98 MET A C 1
ATOM 766 O O . MET A 1 98 ? 2.104 -3.251 -11.787 1.00 87.19 98 MET A O 1
ATOM 770 N N . ASN A 1 99 ? 0.629 -2.996 -10.104 1.00 86.50 99 ASN A N 1
ATOM 771 C CA . ASN A 1 99 ? -0.509 -3.539 -10.845 1.00 86.50 99 ASN A CA 1
ATOM 772 C C . ASN A 1 99 ? -0.889 -2.664 -12.045 1.00 86.50 99 ASN A C 1
ATOM 774 O O . ASN A 1 99 ? -1.266 -3.178 -13.092 1.00 86.50 99 ASN A O 1
ATOM 778 N N . PHE A 1 100 ? -0.778 -1.342 -11.922 1.00 84.19 100 PHE A N 1
ATOM 779 C CA . PHE A 1 100 ? -1.021 -0.444 -13.047 1.00 84.19 100 PHE A CA 1
ATOM 780 C C . PHE A 1 100 ? -0.018 -0.683 -14.186 1.00 84.19 100 PHE A C 1
ATOM 782 O O . PHE A 1 100 ? -0.411 -0.842 -15.340 1.00 84.19 100 PHE A O 1
ATOM 789 N N . PHE A 1 101 ? 1.274 -0.783 -13.864 1.00 80.25 101 PHE A N 1
ATOM 790 C CA . PHE A 1 101 ? 2.311 -1.015 -14.872 1.00 80.25 101 PHE A CA 1
ATOM 791 C C . PHE A 1 101 ? 2.289 -2.420 -15.480 1.00 80.25 101 PHE A C 1
ATOM 793 O O . PHE A 1 101 ? 2.751 -2.591 -16.610 1.00 80.25 101 PHE A O 1
ATOM 800 N N . SER A 1 102 ? 1.782 -3.430 -14.768 1.00 79.62 102 SER A N 1
ATOM 801 C CA . SER A 1 102 ? 1.607 -4.768 -15.341 1.00 79.62 102 SER A CA 1
ATOM 802 C C . SER A 1 102 ? 0.454 -4.813 -16.347 1.00 79.62 102 SER A C 1
ATOM 804 O O . SER A 1 102 ? 0.587 -5.466 -17.377 1.00 79.62 102 SER A O 1
ATOM 806 N N . LEU A 1 103 ? -0.627 -4.063 -16.108 1.00 75.44 103 LEU A N 1
ATOM 807 C CA . LEU A 1 103 ? -1.770 -3.963 -17.024 1.00 75.44 103 LEU A CA 1
ATOM 808 C C . LEU A 1 103 ? -1.449 -3.218 -18.328 1.00 75.44 103 LEU A C 1
ATOM 810 O O . LEU A 1 103 ? -2.076 -3.491 -19.341 1.00 75.44 103 LEU A O 1
ATOM 814 N N . GLN A 1 104 ? -0.479 -2.300 -18.328 1.00 67.75 104 GLN A N 1
ATOM 815 C CA . GLN A 1 104 ? -0.049 -1.587 -19.543 1.00 67.75 104 GLN A CA 1
ATOM 816 C C . GLN A 1 104 ? 0.886 -2.403 -20.454 1.00 67.75 104 GLN A C 1
ATOM 818 O O . GLN A 1 104 ? 1.201 -1.958 -21.554 1.00 67.75 104 GLN A O 1
ATOM 823 N N . GLN A 1 105 ? 1.374 -3.557 -19.991 1.00 58.69 105 GLN A N 1
ATOM 824 C CA . GLN A 1 105 ? 2.294 -4.429 -20.735 1.00 58.69 105 GLN A CA 1
ATOM 825 C C . GLN A 1 105 ? 1.607 -5.676 -21.324 1.00 58.69 105 GLN A C 1
ATOM 827 O O . GLN A 1 105 ? 2.299 -6.505 -21.918 1.00 58.69 105 GLN A O 1
ATOM 832 N N . GLY A 1 106 ? 0.289 -5.820 -21.138 1.00 50.47 106 GLY A N 1
ATOM 833 C CA . GLY A 1 106 ? -0.545 -6.869 -21.739 1.00 50.47 106 GLY A CA 1
ATOM 834 C C . GLY A 1 106 ? -1.347 -6.343 -22.918 1.00 50.47 106 GLY A C 1
ATOM 835 O O . GLY A 1 106 ? -1.572 -7.146 -23.848 1.00 50.47 106 GLY A O 1
#

Organism: NCBI:txid1192842

Radius of gyration: 21.54 Å; chains: 1; bounding box: 68×54×42 Å

pLDDT: mean 83.06, std 13.69, range [36.94, 95.06]